Protein AF-A4U146-F1 (afdb_monomer_lite)

pLDDT: mean 79.11, std 20.31, range [41.47, 98.31]

Structure (mmCIF, N/CA/C/O backbone):
data_AF-A4U146-F1
#
_entry.id   AF-A4U146-F1
#
loop_
_atom_site.group_PDB
_atom_site.id
_atom_site.type_symbol
_atom_site.label_atom_id
_atom_site.label_alt_id
_atom_site.label_comp_id
_atom_site.label_asym_id
_atom_site.label_entity_id
_atom_site.label_seq_id
_atom_site.pdbx_PDB_ins_code
_atom_site.Cartn_x
_atom_site.Cartn_y
_atom_site.Cartn_z
_atom_site.occupancy
_atom_site.B_iso_or_equiv
_atom_site.auth_seq_id
_atom_site.auth_comp_id
_atom_site.auth_asym_id
_atom_site.auth_atom_id
_atom_site.pdbx_PDB_model_num
ATOM 1 N N . MET A 1 1 ? 47.524 29.743 -41.876 1.00 41.47 1 MET A N 1
ATOM 2 C CA . MET A 1 1 ? 47.162 28.334 -41.616 1.00 41.47 1 MET A CA 1
ATOM 3 C C . MET A 1 1 ? 46.418 28.286 -40.288 1.00 41.47 1 MET A C 1
ATOM 5 O O . MET A 1 1 ? 47.054 28.475 -39.262 1.00 41.47 1 MET A O 1
ATOM 9 N N . LEU A 1 2 ? 45.086 28.163 -40.306 1.00 48.53 2 LEU A N 1
ATOM 10 C CA . LEU A 1 2 ? 44.277 27.965 -39.094 1.00 48.53 2 LEU A CA 1
ATOM 11 C C . LEU A 1 2 ? 44.118 26.456 -38.833 1.00 48.53 2 LEU A C 1
ATOM 13 O O . LEU A 1 2 ? 43.931 25.716 -39.801 1.00 48.53 2 LEU A O 1
ATOM 17 N N . PRO A 1 3 ? 44.160 25.986 -37.574 1.00 54.03 3 PRO A N 1
ATOM 18 C CA . PRO A 1 3 ? 43.836 24.602 -37.262 1.00 54.03 3 PRO A CA 1
ATOM 19 C C . PRO A 1 3 ? 42.324 24.343 -37.414 1.00 54.03 3 PRO A C 1
ATOM 21 O O . PRO A 1 3 ? 41.515 25.233 -37.131 1.00 54.03 3 PRO A O 1
ATOM 24 N N . PRO A 1 4 ? 41.931 23.137 -37.860 1.00 52.19 4 PRO A N 1
ATOM 25 C CA . PRO A 1 4 ? 40.539 22.780 -38.074 1.00 52.19 4 PRO A CA 1
ATOM 26 C C . PRO A 1 4 ? 39.803 22.596 -36.745 1.00 52.19 4 PRO A C 1
ATOM 28 O O . PRO A 1 4 ? 40.355 22.139 -35.743 1.00 52.19 4 PRO A O 1
ATOM 31 N N . HIS A 1 5 ? 38.532 22.981 -36.779 1.00 47.22 5 HIS A N 1
ATOM 32 C CA . HIS A 1 5 ? 37.567 22.925 -35.697 1.00 47.22 5 HIS A CA 1
ATOM 33 C C . HIS A 1 5 ? 37.634 21.611 -34.912 1.00 47.22 5 HIS A C 1
ATOM 35 O O . HIS A 1 5 ? 37.475 20.521 -35.458 1.00 47.22 5 HIS A O 1
ATOM 41 N N . ARG A 1 6 ? 37.805 21.747 -33.594 1.00 48.31 6 ARG A N 1
ATOM 42 C CA . ARG A 1 6 ? 37.525 20.705 -32.610 1.00 48.31 6 ARG A CA 1
ATOM 43 C C . ARG A 1 6 ? 36.046 20.346 -32.777 1.00 48.31 6 ARG A C 1
ATOM 45 O O . ARG A 1 6 ? 35.180 21.107 -32.351 1.00 48.31 6 ARG A O 1
ATOM 52 N N . ALA A 1 7 ? 35.765 19.240 -33.461 1.00 51.78 7 ALA A N 1
ATOM 53 C CA . ALA A 1 7 ? 34.444 18.638 -33.479 1.00 51.78 7 ALA A CA 1
ATOM 54 C C . ALA A 1 7 ? 34.079 18.357 -32.020 1.00 51.78 7 ALA A C 1
ATOM 56 O O . ALA A 1 7 ? 34.661 17.482 -31.377 1.00 51.78 7 ALA A O 1
ATOM 57 N N . GLY A 1 8 ? 33.194 19.182 -31.464 1.00 48.41 8 GLY A N 1
ATOM 58 C CA . GLY A 1 8 ? 32.557 18.889 -30.198 1.00 48.41 8 GLY A CA 1
ATOM 59 C C . GLY A 1 8 ? 31.807 17.586 -30.393 1.00 48.41 8 GLY A C 1
ATOM 60 O O . GLY A 1 8 ? 30.792 17.559 -31.084 1.00 48.41 8 GLY A O 1
ATOM 61 N N . ALA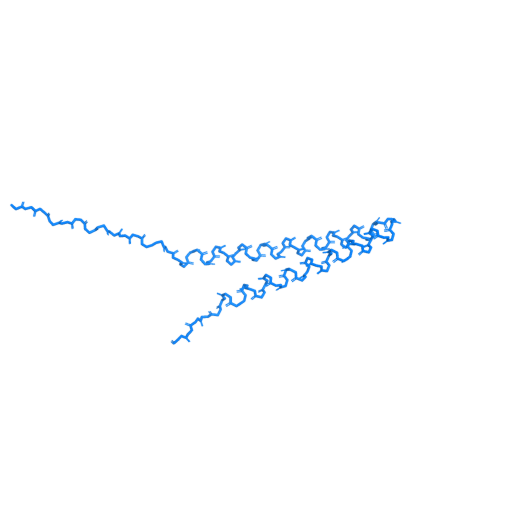 A 1 9 ? 32.340 16.505 -29.831 1.00 54.78 9 ALA A N 1
ATOM 62 C CA . ALA A 1 9 ? 31.561 15.317 -29.566 1.00 54.78 9 ALA A CA 1
ATOM 63 C C . ALA A 1 9 ? 30.415 15.767 -28.656 1.00 54.78 9 ALA A C 1
ATOM 65 O O . ALA A 1 9 ? 30.593 15.962 -27.454 1.00 54.78 9 ALA A O 1
ATOM 66 N N . VAL A 1 10 ? 29.257 16.030 -29.256 1.00 52.88 10 VAL A N 1
ATOM 67 C CA . VAL A 1 10 ? 28.003 16.106 -28.525 1.00 52.88 10 VAL A CA 1
ATOM 68 C C . VAL A 1 10 ? 27.808 14.696 -27.988 1.00 52.88 10 VAL A C 1
ATOM 70 O O . VAL A 1 10 ? 27.429 13.791 -28.727 1.00 52.88 10 VAL A O 1
ATOM 73 N N . LEU A 1 11 ? 28.173 14.496 -26.721 1.00 49.91 11 LEU A N 1
ATOM 74 C CA . LEU A 1 11 ? 27.715 13.371 -25.922 1.00 49.91 11 LEU A CA 1
ATOM 75 C C . LEU A 1 11 ? 26.189 13.459 -25.921 1.00 49.91 11 LEU A C 1
ATOM 77 O O . LEU A 1 11 ? 25.596 14.176 -25.118 1.00 49.91 11 LEU A O 1
ATOM 81 N N . LEU A 1 12 ? 25.559 12.786 -26.884 1.00 52.25 12 LEU A N 1
ATOM 82 C CA . LEU A 1 12 ? 24.170 12.382 -26.753 1.00 52.25 12 LEU A CA 1
ATOM 83 C C . LEU A 1 12 ? 24.086 11.665 -25.400 1.00 52.25 12 LEU A C 1
ATOM 85 O O . LEU A 1 12 ? 24.881 10.747 -25.176 1.00 52.25 12 LEU A O 1
ATOM 89 N N . PRO A 1 13 ? 23.228 12.107 -24.464 1.00 49.88 13 PRO A N 1
ATOM 90 C CA . PRO A 1 13 ? 23.061 11.377 -23.224 1.00 49.88 13 PRO A CA 1
ATOM 91 C C . PRO A 1 13 ? 22.646 9.953 -23.583 1.00 49.88 13 PRO A C 1
ATOM 93 O O . PRO A 1 13 ? 21.759 9.744 -24.410 1.00 49.88 13 PRO A O 1
ATOM 96 N N . ASP A 1 14 ? 23.352 9.000 -22.991 1.00 53.12 14 ASP A N 1
ATOM 97 C CA . ASP A 1 14 ? 23.115 7.572 -23.108 1.00 53.12 14 ASP A CA 1
ATOM 98 C C . ASP A 1 14 ? 21.672 7.274 -22.657 1.00 53.12 14 ASP A C 1
ATOM 100 O O . ASP A 1 14 ? 21.359 7.177 -21.468 1.00 53.12 14 ASP A O 1
ATOM 104 N N . MET A 1 15 ? 20.745 7.247 -23.617 1.00 51.38 15 MET A N 1
ATOM 105 C CA . MET A 1 15 ? 19.323 6.990 -23.370 1.00 51.38 15 MET A CA 1
ATOM 106 C C . MET A 1 15 ? 19.093 5.550 -22.872 1.00 51.38 15 MET A C 1
ATOM 108 O O . MET A 1 15 ? 18.055 5.268 -22.270 1.00 51.38 15 MET A O 1
ATOM 112 N N . GLU A 1 16 ? 20.059 4.646 -23.078 1.00 50.94 16 GLU A N 1
ATOM 113 C CA . GLU A 1 16 ? 20.022 3.265 -22.583 1.00 50.94 16 GLU A CA 1
ATOM 114 C C . GLU A 1 16 ? 20.154 3.197 -21.055 1.00 50.94 16 GLU A C 1
ATOM 116 O O . GLU A 1 16 ? 19.342 2.536 -20.397 1.00 50.94 16 GLU A O 1
ATOM 121 N N . GLY A 1 17 ? 21.081 3.954 -20.456 1.00 54.72 17 GLY A N 1
ATOM 122 C CA . GLY A 1 17 ? 21.220 4.039 -18.997 1.00 54.72 17 GLY A CA 1
ATOM 123 C C . GLY A 1 17 ? 19.978 4.598 -18.283 1.00 54.72 17 GLY A C 1
ATOM 124 O O . GLY A 1 17 ? 19.607 4.131 -17.200 1.00 54.72 17 GLY A O 1
ATOM 125 N N . ALA A 1 18 ? 19.280 5.554 -18.904 1.00 60.12 18 ALA A N 1
ATOM 126 C CA . ALA A 1 18 ? 18.068 6.158 -18.344 1.00 60.12 18 ALA A CA 1
ATOM 127 C C . ALA A 1 18 ? 16.898 5.159 -18.252 1.00 60.12 18 ALA A C 1
ATOM 129 O O . ALA A 1 18 ? 16.164 5.145 -17.257 1.00 60.12 18 ALA A O 1
ATOM 130 N N . ARG A 1 19 ? 16.752 4.276 -19.250 1.00 59.91 19 ARG A N 1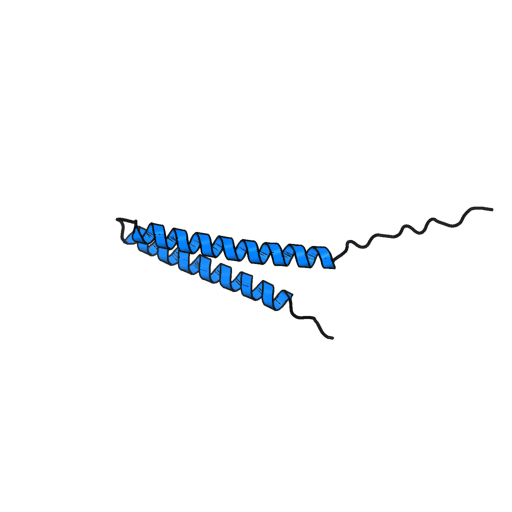
ATOM 131 C CA . ARG A 1 19 ? 15.697 3.250 -19.283 1.00 59.91 19 ARG A CA 1
ATOM 132 C C . ARG A 1 19 ? 15.922 2.178 -18.214 1.00 59.91 19 ARG A C 1
ATOM 134 O O . ARG A 1 19 ? 14.981 1.819 -17.507 1.00 59.91 19 ARG A O 1
ATOM 141 N N . GLY A 1 20 ? 17.169 1.739 -18.019 1.00 63.69 20 GLY A N 1
ATOM 142 C CA . GLY A 1 20 ? 17.531 0.801 -16.947 1.00 63.69 20 GLY A CA 1
ATOM 143 C C . GLY A 1 20 ? 17.273 1.361 -15.540 1.00 63.69 20 GLY A C 1
ATOM 144 O O . GLY A 1 20 ? 16.737 0.664 -14.673 1.00 63.69 20 GLY A O 1
ATOM 145 N N . GLY A 1 21 ? 17.576 2.646 -15.326 1.00 73.25 21 GLY A N 1
ATOM 146 C CA . GLY A 1 21 ? 17.283 3.345 -14.072 1.00 73.25 21 GLY A CA 1
ATOM 147 C C . GLY A 1 21 ? 15.784 3.506 -13.794 1.00 73.25 21 GLY A C 1
ATOM 148 O O . GLY A 1 21 ? 15.357 3.372 -12.646 1.00 73.25 21 GLY A O 1
ATOM 149 N N . ALA A 1 22 ? 14.974 3.751 -14.827 1.00 73.19 22 ALA A N 1
ATOM 150 C CA . ALA A 1 22 ? 13.522 3.876 -14.703 1.00 73.19 22 ALA A CA 1
ATOM 151 C C . ALA A 1 22 ? 12.846 2.538 -14.347 1.00 73.19 22 ALA A C 1
ATOM 153 O O . ALA A 1 22 ? 12.047 2.490 -13.413 1.00 73.19 22 ALA A O 1
ATOM 154 N N . MET A 1 23 ? 13.222 1.437 -15.007 1.00 73.56 23 MET A N 1
ATOM 155 C CA . MET A 1 23 ? 12.690 0.094 -14.710 1.00 73.56 23 MET A CA 1
ATOM 156 C C . MET A 1 23 ? 13.035 -0.359 -13.278 1.00 73.56 23 MET A C 1
ATOM 158 O O . MET A 1 23 ? 12.191 -0.866 -12.538 1.00 73.56 23 MET A O 1
ATOM 162 N N . SER A 1 24 ? 14.257 -0.069 -12.813 1.00 80.19 24 SER A N 1
ATOM 163 C CA . SER A 1 24 ? 14.659 -0.314 -11.417 1.00 80.19 24 SER A CA 1
ATOM 164 C C . SER A 1 24 ? 13.777 0.444 -10.406 1.00 80.19 24 SER A C 1
ATOM 166 O O . SER A 1 24 ? 13.354 -0.113 -9.388 1.00 80.19 24 SER A O 1
ATOM 168 N N . GLN A 1 25 ? 13.423 1.698 -10.710 1.00 86.69 25 GLN A N 1
ATOM 169 C CA . GLN A 1 25 ? 12.531 2.510 -9.875 1.00 86.69 25 GLN A CA 1
ATOM 170 C C . GLN A 1 25 ? 11.078 2.019 -9.887 1.00 86.69 25 GLN A C 1
ATOM 172 O O . GLN A 1 25 ? 10.413 2.084 -8.847 1.00 86.69 25 GLN A O 1
ATOM 177 N N . ILE A 1 26 ? 10.590 1.505 -11.021 1.00 87.81 26 ILE A N 1
ATOM 178 C CA . ILE A 1 26 ? 9.251 0.909 -11.140 1.00 87.81 26 ILE A CA 1
ATOM 179 C C . ILE A 1 26 ? 9.152 -0.326 -10.241 1.00 87.81 26 ILE A C 1
ATOM 181 O O . ILE A 1 26 ? 8.250 -0.400 -9.403 1.00 87.81 26 ILE A O 1
ATOM 185 N N . ARG A 1 27 ? 10.131 -1.239 -10.312 1.00 88.25 27 ARG A N 1
ATOM 186 C CA . ARG A 1 27 ? 10.175 -2.428 -9.444 1.00 88.25 27 ARG A CA 1
ATOM 187 C C . ARG A 1 27 ? 10.243 -2.077 -7.960 1.00 88.25 27 ARG A C 1
ATOM 189 O O . ARG A 1 27 ? 9.491 -2.637 -7.162 1.00 88.25 27 ARG A O 1
ATOM 196 N N . ALA A 1 28 ? 11.095 -1.122 -7.585 1.00 90.69 28 ALA A N 1
ATOM 197 C CA . ALA A 1 28 ? 11.188 -0.658 -6.201 1.00 90.69 28 ALA A CA 1
ATOM 198 C C . ALA A 1 28 ? 9.869 -0.035 -5.709 1.00 90.69 28 ALA A C 1
ATOM 200 O O . ALA A 1 28 ? 9.480 -0.214 -4.555 1.00 90.69 28 ALA A O 1
ATOM 201 N N . SER A 1 29 ? 9.157 0.683 -6.580 1.00 92.62 29 SER A N 1
ATOM 202 C CA . SER A 1 29 ? 7.857 1.274 -6.252 1.00 92.62 29 SER A CA 1
ATOM 203 C C . SER A 1 29 ? 6.771 0.215 -6.085 1.00 92.62 29 SER A C 1
ATOM 205 O O . SER A 1 29 ? 6.058 0.253 -5.085 1.00 92.62 29 SER A O 1
ATOM 207 N N . ALA A 1 30 ? 6.703 -0.778 -6.975 1.00 93.69 30 ALA A N 1
ATOM 208 C CA . ALA A 1 30 ? 5.774 -1.900 -6.845 1.00 93.69 30 ALA A CA 1
ATOM 209 C C . ALA A 1 30 ? 6.000 -2.692 -5.542 1.00 93.69 30 ALA A C 1
ATOM 211 O O . ALA A 1 30 ? 5.041 -3.048 -4.860 1.00 93.69 30 ALA A O 1
ATOM 212 N N . ALA A 1 31 ? 7.259 -2.910 -5.146 1.00 94.44 31 ALA A N 1
ATOM 213 C CA . ALA A 1 31 ? 7.589 -3.567 -3.880 1.00 94.44 31 ALA A CA 1
ATOM 214 C C . ALA A 1 31 ? 7.100 -2.769 -2.657 1.00 94.44 31 ALA A C 1
ATOM 216 O O . ALA A 1 31 ? 6.489 -3.339 -1.756 1.00 94.44 31 ALA A O 1
ATOM 217 N N . ARG A 1 32 ? 7.294 -1.442 -2.649 1.00 97.06 32 ARG A N 1
ATOM 218 C CA . ARG A 1 32 ? 6.802 -0.565 -1.569 1.00 97.06 32 ARG A CA 1
ATOM 219 C C . ARG A 1 32 ? 5.278 -0.563 -1.447 1.00 97.06 32 ARG A C 1
ATOM 221 O O . ARG A 1 32 ? 4.763 -0.444 -0.339 1.00 97.06 32 ARG A O 1
ATOM 228 N N . LEU A 1 33 ? 4.555 -0.662 -2.562 1.00 97.62 33 LEU A N 1
ATOM 229 C CA . LEU A 1 33 ? 3.092 -0.744 -2.544 1.00 97.62 33 LEU A CA 1
ATOM 230 C C . LEU A 1 33 ? 2.615 -2.062 -1.925 1.00 97.62 33 LEU A C 1
ATOM 232 O O . LEU A 1 33 ? 1.747 -2.034 -1.058 1.00 97.62 33 LEU A O 1
ATOM 236 N N . ARG A 1 34 ? 3.249 -3.190 -2.266 1.00 97.50 34 ARG A N 1
ATOM 237 C CA . ARG A 1 34 ? 2.960 -4.489 -1.631 1.00 97.50 34 ARG A CA 1
ATOM 238 C C . ARG A 1 34 ? 3.241 -4.473 -0.128 1.00 97.50 34 ARG A C 1
ATOM 240 O O . ARG A 1 34 ? 2.415 -4.929 0.651 1.00 97.50 34 ARG A O 1
ATOM 247 N N . GLU A 1 35 ? 4.359 -3.877 0.292 1.00 97.75 35 GLU A N 1
ATOM 248 C CA . GLU A 1 35 ? 4.679 -3.714 1.719 1.00 97.75 35 GLU A CA 1
ATOM 249 C C . GLU A 1 35 ? 3.601 -2.890 2.449 1.00 97.75 35 GLU A C 1
ATOM 251 O O . GLU A 1 35 ? 3.203 -3.212 3.569 1.00 97.75 35 GLU A O 1
ATOM 256 N N . ARG A 1 36 ? 3.090 -1.826 1.816 1.00 97.94 36 ARG A N 1
ATOM 257 C CA . ARG A 1 36 ? 1.984 -1.031 2.371 1.00 97.94 36 ARG A CA 1
ATOM 258 C C . ARG A 1 36 ? 0.691 -1.834 2.450 1.00 97.94 36 ARG A C 1
ATOM 260 O O . ARG A 1 36 ? 0.023 -1.757 3.476 1.00 97.94 36 ARG A O 1
ATOM 267 N N . ALA A 1 37 ? 0.363 -2.614 1.421 1.00 98.25 37 ALA A N 1
ATOM 268 C CA . ALA A 1 37 ? -0.801 -3.494 1.433 1.00 98.25 37 ALA A CA 1
ATOM 269 C C . ALA A 1 37 ? -0.734 -4.495 2.596 1.00 98.25 37 ALA A C 1
ATOM 271 O O . ALA A 1 37 ? -1.711 -4.674 3.322 1.00 98.25 37 ALA A O 1
ATOM 272 N N . GLU A 1 38 ? 0.432 -5.097 2.827 1.00 98.19 38 GLU A N 1
ATOM 273 C CA . GLU A 1 38 ? 0.647 -6.035 3.928 1.00 98.19 38 GLU A CA 1
ATOM 274 C C . GLU A 1 38 ? 0.487 -5.362 5.300 1.00 98.19 38 GLU A C 1
ATOM 276 O O . GLU A 1 38 ? -0.237 -5.878 6.154 1.00 98.19 38 GLU A O 1
ATOM 281 N N . LYS A 1 39 ? 1.042 -4.156 5.485 1.00 98.12 39 LYS A N 1
ATOM 282 C CA . LYS A 1 39 ? 0.835 -3.354 6.706 1.00 98.12 39 LYS A CA 1
ATOM 283 C C . LYS A 1 39 ? -0.630 -2.986 6.924 1.00 98.12 39 LYS A C 1
ATOM 285 O O . LYS A 1 39 ? -1.121 -3.080 8.043 1.00 98.12 39 LYS A O 1
ATOM 290 N N . CYS A 1 40 ? -1.354 -2.608 5.871 1.00 97.94 40 CYS A N 1
ATOM 291 C CA . CYS A 1 40 ? -2.787 -2.334 5.960 1.00 97.94 40 CYS A CA 1
ATOM 292 C C . CYS A 1 40 ? -3.568 -3.571 6.422 1.00 97.94 40 CYS A C 1
ATOM 294 O O . CYS A 1 40 ? -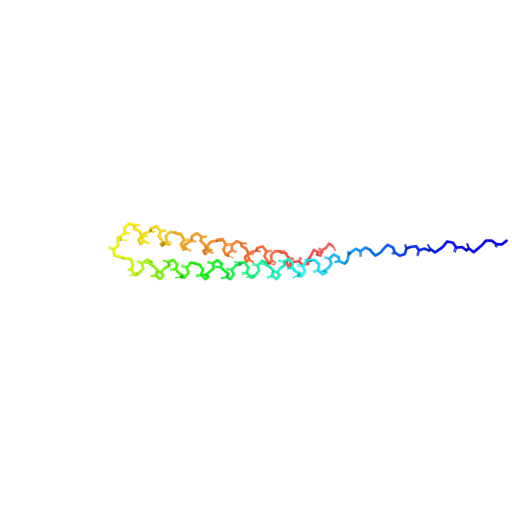4.385 -3.465 7.333 1.00 97.94 40 CYS A O 1
ATOM 296 N N . ARG A 1 41 ? -3.270 -4.757 5.873 1.00 97.69 41 ARG A N 1
ATOM 297 C CA . ARG A 1 41 ? -3.884 -6.023 6.315 1.00 97.69 41 ARG A CA 1
ATOM 298 C C . ARG A 1 41 ? -3.522 -6.361 7.761 1.00 97.69 41 ARG A C 1
ATOM 300 O O . ARG A 1 41 ? -4.375 -6.854 8.494 1.00 97.69 41 ARG A O 1
ATOM 307 N N . GLN A 1 42 ? -2.285 -6.099 8.179 1.00 98.12 42 GLN A N 1
ATOM 308 C CA . GLN A 1 42 ? -1.868 -6.278 9.569 1.00 98.12 42 GLN A CA 1
ATOM 309 C C . GLN A 1 42 ? -2.682 -5.373 10.502 1.00 98.12 42 GLN A C 1
ATOM 311 O O . GLN A 1 42 ? -3.324 -5.865 11.428 1.00 98.12 42 GLN A O 1
ATOM 316 N N . PHE A 1 43 ? -2.734 -4.071 10.219 1.00 96.94 43 PHE A N 1
ATOM 317 C CA . PHE A 1 43 ? -3.495 -3.120 11.028 1.00 96.94 43 PHE A CA 1
ATOM 318 C C . PHE A 1 43 ? -4.999 -3.404 11.015 1.00 96.94 43 PHE A C 1
ATOM 320 O O . PHE A 1 43 ? -5.659 -3.194 12.027 1.00 96.94 43 PHE A O 1
ATOM 327 N N . ALA A 1 44 ? -5.549 -3.926 9.915 1.00 96.88 44 ALA A N 1
ATOM 328 C CA . ALA A 1 44 ? -6.946 -4.344 9.860 1.00 96.88 44 ALA A CA 1
ATOM 329 C C . ALA A 1 44 ? -7.241 -5.480 10.852 1.00 96.88 44 ALA A C 1
ATOM 331 O O . ALA A 1 44 ? -8.251 -5.434 11.548 1.00 96.88 44 ALA A O 1
ATOM 332 N N . ARG A 1 45 ? -6.335 -6.462 10.964 1.00 95.75 45 ARG A N 1
ATOM 333 C CA . ARG A 1 45 ? -6.454 -7.580 11.919 1.00 95.75 45 ARG A CA 1
ATOM 334 C C . ARG A 1 45 ? -6.298 -7.139 13.371 1.00 95.75 45 ARG A C 1
ATOM 336 O O . ARG A 1 45 ? -6.920 -7.722 14.251 1.00 95.75 45 ARG A O 1
ATOM 343 N N . GLU A 1 46 ? -5.457 -6.139 13.613 1.00 96.81 46 GLU A N 1
ATOM 344 C CA . GLU A 1 46 ? -5.216 -5.575 14.946 1.00 96.81 46 GLU A CA 1
ATOM 345 C C . GLU A 1 46 ? -6.282 -4.535 15.346 1.00 96.81 46 GLU A C 1
ATOM 347 O O . GLU A 1 46 ? -6.397 -4.173 16.518 1.00 96.81 46 GLU A O 1
ATOM 352 N N . SER A 1 47 ? -7.087 -4.057 14.392 1.00 92.00 47 SER A N 1
ATOM 353 C CA . SER A 1 47 ? -8.117 -3.048 14.629 1.00 92.00 47 SER A CA 1
ATOM 354 C C . SER A 1 47 ? -9.291 -3.613 15.429 1.00 92.00 47 SER A C 1
ATOM 356 O O . SER A 1 47 ? -9.970 -4.548 15.013 1.00 92.00 47 SER A O 1
ATOM 358 N N . ALA A 1 48 ? -9.617 -2.952 16.540 1.00 90.31 48 ALA A N 1
ATOM 359 C CA . ALA A 1 48 ? -10.833 -3.225 17.307 1.00 90.31 48 ALA A CA 1
ATOM 360 C C . ALA A 1 48 ? -12.110 -2.685 16.631 1.00 90.31 48 ALA A C 1
ATOM 362 O O . ALA A 1 48 ? -13.221 -3.050 17.013 1.00 90.31 48 ALA A O 1
ATOM 363 N N . SER A 1 49 ? -11.970 -1.796 15.640 1.00 96.25 49 SER A N 1
ATOM 364 C CA . SER A 1 49 ? -13.091 -1.214 14.902 1.00 96.25 49 SER A CA 1
ATOM 365 C C . SER A 1 49 ? -13.253 -1.900 13.556 1.00 96.25 49 SER A C 1
ATOM 367 O O . SER A 1 49 ? -12.372 -1.818 12.695 1.00 96.25 49 SER A O 1
ATOM 369 N N . HIS A 1 50 ? -14.416 -2.521 13.359 1.00 92.62 50 HIS A N 1
ATOM 370 C CA . HIS A 1 50 ? -14.753 -3.196 12.110 1.00 92.62 50 HIS A CA 1
ATOM 371 C C . HIS A 1 50 ? -14.767 -2.234 10.912 1.00 92.62 50 HIS A C 1
ATOM 373 O O . HIS A 1 50 ? -14.249 -2.571 9.857 1.00 92.62 50 HIS A O 1
ATOM 379 N N . GLY A 1 51 ? -15.271 -1.006 11.084 1.00 96.31 51 GLY A N 1
ATOM 380 C CA . GLY A 1 51 ? -15.273 -0.009 10.006 1.00 96.31 51 GLY A CA 1
ATOM 381 C C . GLY A 1 51 ? -13.860 0.380 9.559 1.00 96.31 51 GLY A C 1
ATOM 382 O O . GLY A 1 51 ? -13.583 0.438 8.367 1.00 96.31 51 GLY A O 1
ATOM 383 N N . ILE A 1 52 ? -12.942 0.571 10.514 1.00 95.69 52 ILE A N 1
ATOM 384 C CA . ILE A 1 52 ? -11.536 0.883 10.210 1.00 95.69 52 ILE A CA 1
ATOM 385 C C . ILE A 1 52 ? -10.846 -0.320 9.555 1.00 95.69 52 ILE A C 1
ATOM 387 O O . ILE A 1 52 ? -10.086 -0.140 8.608 1.00 95.69 52 ILE A O 1
ATOM 391 N N . ALA A 1 53 ? -11.129 -1.540 10.024 1.00 96.94 53 ALA A N 1
ATOM 392 C 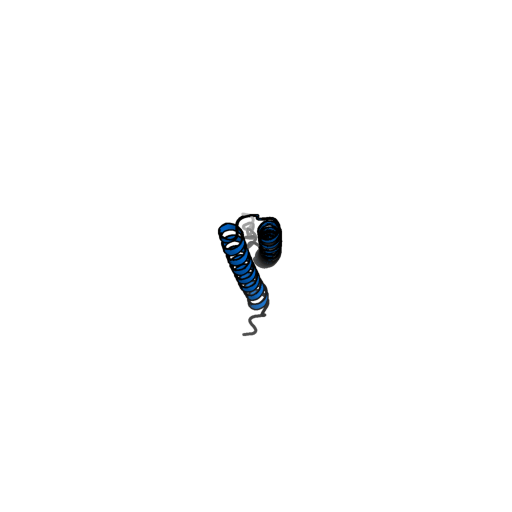CA . ALA A 1 53 ? -10.574 -2.757 9.439 1.00 96.94 53 ALA A CA 1
ATOM 393 C C . ALA A 1 53 ? -10.973 -2.906 7.962 1.00 96.94 53 ALA A C 1
ATOM 395 O O . ALA A 1 53 ? -10.110 -3.137 7.119 1.00 96.94 53 ALA A O 1
ATOM 396 N N . THR A 1 54 ? -12.247 -2.678 7.635 1.00 97.75 54 THR A N 1
ATOM 397 C CA . THR A 1 54 ? -12.755 -2.739 6.258 1.00 97.75 54 THR A CA 1
ATOM 398 C C . THR A 1 54 ? -12.096 -1.702 5.345 1.00 97.75 54 THR A C 1
ATOM 400 O O . THR A 1 54 ? -11.695 -2.033 4.229 1.00 97.75 54 THR A O 1
ATOM 403 N N . GLU A 1 55 ? -11.929 -0.458 5.805 1.00 98.19 55 GLU A N 1
ATOM 404 C CA . GLU A 1 55 ? -11.248 0.575 5.009 1.00 98.19 55 GLU A CA 1
ATOM 405 C C . GLU A 1 55 ? -9.762 0.249 4.791 1.00 98.19 55 GLU A C 1
ATOM 407 O O . GLU A 1 55 ? -9.231 0.456 3.700 1.00 98.19 55 GLU A O 1
ATOM 412 N N . LEU A 1 56 ? -9.089 -0.323 5.794 1.00 98.19 56 LEU A N 1
ATOM 413 C CA . LEU A 1 56 ? -7.706 -0.784 5.661 1.00 98.19 56 LEU A CA 1
ATOM 414 C C . LEU A 1 56 ? -7.578 -1.958 4.681 1.00 98.19 56 LEU A C 1
ATOM 416 O O . LEU A 1 56 ? -6.645 -1.979 3.878 1.00 98.19 56 LEU A O 1
ATOM 420 N N . GLU A 1 57 ? -8.508 -2.914 4.699 1.00 97.94 57 GLU A N 1
ATOM 421 C CA . GLU A 1 57 ? -8.533 -4.007 3.721 1.00 97.94 57 GLU A CA 1
ATOM 422 C C . GLU A 1 57 ? -8.764 -3.495 2.299 1.00 97.94 57 GLU A C 1
ATOM 424 O O . GLU A 1 57 ? -8.073 -3.928 1.373 1.00 97.94 57 GLU A O 1
ATOM 429 N N . ARG A 1 58 ? -9.673 -2.531 2.119 1.00 98.25 58 ARG A N 1
ATOM 430 C CA . ARG A 1 58 ? -9.896 -1.882 0.824 1.00 98.25 58 ARG A CA 1
ATOM 431 C C . ARG A 1 58 ? -8.632 -1.183 0.326 1.00 98.25 58 ARG A C 1
ATOM 433 O O . ARG A 1 58 ? -8.225 -1.402 -0.811 1.00 98.25 58 ARG A O 1
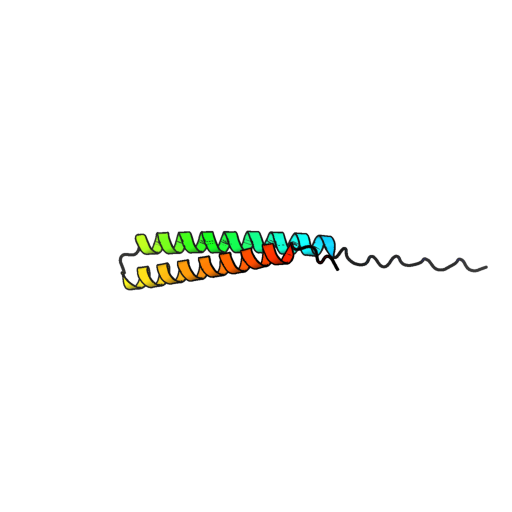ATOM 440 N N . LEU A 1 59 ? -7.971 -0.415 1.193 1.00 98.06 59 LEU A N 1
ATOM 441 C CA . LEU A 1 59 ? -6.724 0.267 0.853 1.00 98.06 59 LEU A CA 1
ATOM 442 C C . LEU A 1 59 ? -5.607 -0.723 0.485 1.00 98.06 59 LEU A C 1
ATOM 444 O O . LEU A 1 5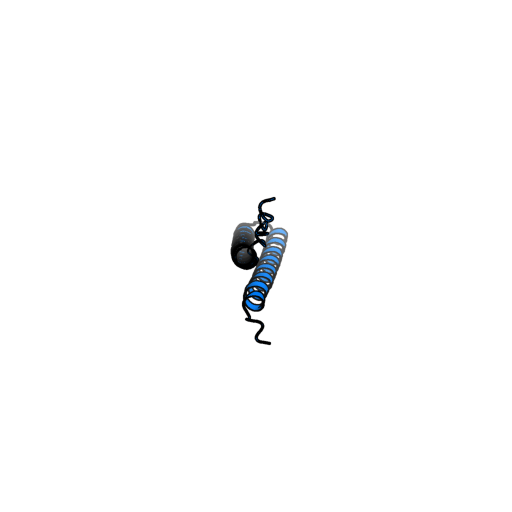9 ? -4.822 -0.464 -0.426 1.00 98.06 59 LEU A O 1
ATOM 448 N N . ALA A 1 60 ? -5.545 -1.878 1.153 1.00 98.19 60 ALA A N 1
ATOM 449 C CA . ALA A 1 60 ? -4.599 -2.931 0.802 1.00 98.19 60 ALA A CA 1
ATOM 450 C C . ALA A 1 60 ? -4.840 -3.483 -0.610 1.00 98.19 60 ALA A C 1
ATOM 452 O O . ALA A 1 60 ? -3.886 -3.694 -1.357 1.00 98.19 60 ALA A O 1
ATOM 453 N N . VAL A 1 61 ? -6.105 -3.690 -0.988 1.00 98.25 61 VAL A N 1
ATOM 454 C CA . VAL A 1 61 ? -6.471 -4.132 -2.341 1.00 98.25 61 VAL A CA 1
ATOM 455 C C . VAL A 1 61 ? -6.071 -3.090 -3.385 1.00 98.25 61 VAL A C 1
ATOM 457 O O . VAL A 1 61 ? -5.501 -3.461 -4.411 1.00 98.25 61 VAL A O 1
ATOM 460 N N . ASP A 1 62 ? -6.312 -1.805 -3.124 1.00 98.31 62 ASP A N 1
ATOM 461 C CA . ASP A 1 62 ? -5.934 -0.724 -4.042 1.00 98.31 62 ASP A CA 1
ATOM 462 C C . ASP A 1 62 ? -4.410 -0.687 -4.262 1.00 98.31 62 ASP A C 1
ATOM 464 O O . ASP A 1 62 ? -3.941 -0.634 -5.402 1.00 98.31 62 ASP A O 1
ATOM 468 N N . TYR A 1 63 ? -3.620 -0.827 -3.191 1.00 97.75 63 TYR A N 1
ATOM 469 C CA . TYR A 1 63 ? -2.162 -0.907 -3.300 1.00 97.75 63 TYR A CA 1
ATOM 470 C C . TYR A 1 63 ? -1.671 -2.130 -4.084 1.00 97.75 63 TYR A C 1
ATOM 472 O O . TYR A 1 63 ? -0.731 -2.003 -4.874 1.00 97.75 63 TYR A O 1
ATOM 480 N N . ASP A 1 64 ? -2.296 -3.297 -3.916 1.00 97.50 64 ASP A N 1
ATOM 481 C CA . ASP A 1 64 ? -1.950 -4.488 -4.699 1.00 97.50 64 ASP A CA 1
ATOM 482 C C . ASP A 1 64 ? -2.270 -4.307 -6.189 1.00 97.50 64 ASP A C 1
ATOM 484 O O . ASP A 1 64 ? -1.481 -4.715 -7.049 1.00 97.50 64 ASP A O 1
ATOM 488 N N . GLN A 1 65 ? -3.389 -3.652 -6.513 1.00 97.44 65 GLN A N 1
ATOM 489 C CA . GLN A 1 65 ? -3.739 -3.323 -7.895 1.00 97.44 65 GLN A CA 1
ATOM 490 C C . GLN A 1 65 ? -2.731 -2.357 -8.517 1.00 97.44 65 GLN A C 1
ATOM 492 O O . GLN A 1 65 ? -2.285 -2.582 -9.643 1.00 97.44 65 GLN A O 1
ATOM 497 N N . ASP A 1 66 ? -2.330 -1.312 -7.796 1.00 96.12 66 ASP A N 1
ATOM 498 C CA . ASP A 1 66 ? -1.328 -0.363 -8.284 1.00 96.12 66 ASP A CA 1
ATOM 499 C C . ASP A 1 66 ? 0.045 -1.023 -8.458 1.00 96.12 66 ASP A C 1
ATOM 501 O O . ASP A 1 66 ? 0.725 -0.791 -9.461 1.00 96.12 66 ASP A O 1
ATOM 505 N N . ALA A 1 67 ? 0.433 -1.921 -7.548 1.00 94.31 67 ALA A N 1
ATOM 506 C CA . ALA A 1 67 ? 1.649 -2.715 -7.697 1.00 94.31 67 ALA A CA 1
ATOM 507 C C . ALA A 1 67 ? 1.600 -3.619 -8.941 1.00 94.31 67 ALA A C 1
ATOM 509 O O . ALA A 1 67 ? 2.606 -3.758 -9.640 1.00 94.31 67 ALA A O 1
ATOM 510 N N . ALA A 1 68 ? 0.444 -4.224 -9.232 1.00 93.44 68 ALA A N 1
ATOM 511 C CA . ALA A 1 68 ? 0.244 -5.045 -10.423 1.00 93.44 68 ALA A CA 1
ATOM 512 C C . ALA A 1 68 ? 0.300 -4.211 -11.713 1.00 93.44 68 ALA A C 1
ATOM 514 O O . ALA A 1 68 ? 0.959 -4.619 -12.669 1.00 93.44 68 ALA A O 1
ATOM 515 N N . ARG A 1 69 ? -0.313 -3.020 -11.724 1.00 92.75 69 ARG A N 1
ATOM 516 C CA . ARG A 1 69 ? -0.233 -2.075 -12.852 1.00 92.75 69 ARG A CA 1
ATOM 517 C C . ARG A 1 69 ? 1.210 -1.653 -13.122 1.00 92.75 69 ARG A C 1
ATOM 519 O O . ARG A 1 69 ? 1.648 -1.698 -14.266 1.00 92.75 69 ARG A O 1
ATOM 526 N N . LEU A 1 70 ? 1.971 -1.306 -12.082 1.00 89.69 70 LEU A N 1
ATOM 527 C CA . LEU A 1 70 ? 3.389 -0.960 -12.227 1.00 89.69 70 LEU A CA 1
ATOM 528 C C . LEU A 1 70 ? 4.227 -2.135 -12.746 1.00 89.69 70 LEU A C 1
ATOM 530 O O . LEU A 1 70 ? 5.089 -1.937 -13.597 1.00 89.69 70 LEU A O 1
ATOM 534 N N . ALA A 1 71 ? 3.963 -3.356 -12.277 1.00 86.81 71 ALA A N 1
ATOM 535 C CA . ALA A 1 71 ? 4.654 -4.544 -12.772 1.00 86.81 71 ALA A CA 1
ATOM 536 C C . ALA A 1 71 ? 4.338 -4.835 -14.251 1.00 86.81 71 ALA A C 1
ATOM 538 O O . ALA A 1 71 ? 5.229 -5.247 -14.988 1.00 86.81 71 ALA A O 1
ATOM 539 N N . ALA A 1 72 ? 3.105 -4.584 -14.703 1.00 86.00 72 ALA A N 1
ATOM 540 C CA . ALA A 1 72 ? 2.744 -4.704 -16.116 1.00 86.00 72 ALA A CA 1
ATOM 541 C C . ALA A 1 72 ? 3.507 -3.691 -16.990 1.00 86.00 72 ALA A C 1
ATOM 543 O O . ALA A 1 72 ? 4.023 -4.058 -18.040 1.00 86.00 72 ALA A O 1
ATOM 544 N N . VAL A 1 73 ? 3.675 -2.451 -16.513 1.00 81.94 73 VAL A N 1
ATOM 545 C CA . VAL A 1 73 ? 4.474 -1.425 -17.210 1.00 81.94 73 VAL A CA 1
ATOM 546 C C . VAL A 1 73 ? 5.957 -1.817 -17.313 1.00 81.94 73 VAL A C 1
ATOM 548 O O . VAL A 1 73 ? 6.572 -1.561 -18.347 1.00 81.94 73 VAL A O 1
ATOM 551 N N . ASP A 1 74 ? 6.536 -2.460 -16.287 1.00 78.38 74 ASP A N 1
ATOM 552 C CA . ASP A 1 74 ? 7.916 -2.996 -16.342 1.00 78.38 74 ASP A CA 1
ATOM 553 C C . ASP A 1 74 ? 8.058 -4.052 -17.456 1.00 78.38 74 ASP A C 1
ATOM 555 O O . ASP A 1 74 ? 9.022 -4.040 -18.225 1.00 78.38 74 ASP A O 1
ATOM 559 N N . MET A 1 75 ? 7.064 -4.937 -17.594 1.00 66.94 75 MET A N 1
ATOM 560 C CA . MET A 1 75 ? 7.056 -6.003 -18.603 1.00 66.94 75 MET A CA 1
ATOM 561 C C . MET A 1 75 ? 6.880 -5.461 -20.029 1.00 66.94 75 MET A C 1
ATOM 563 O O . MET A 1 75 ? 7.636 -5.848 -20.923 1.00 66.94 75 MET A O 1
ATOM 567 N N . ASP A 1 76 ? 5.953 -4.523 -20.241 1.00 66.94 76 ASP A N 1
ATOM 568 C CA . ASP A 1 76 ? 5.717 -3.905 -21.555 1.00 66.94 76 ASP A CA 1
ATOM 569 C C . ASP A 1 76 ? 6.904 -3.030 -21.991 1.00 66.94 76 ASP A C 1
ATOM 571 O O . ASP A 1 76 ? 7.306 -3.031 -23.155 1.00 66.94 76 ASP A O 1
ATOM 575 N N . GLY A 1 77 ? 7.547 -2.344 -21.040 1.00 58.44 77 GLY A N 1
ATOM 576 C CA . GLY A 1 77 ? 8.767 -1.570 -21.268 1.00 58.44 77 GLY A CA 1
ATOM 577 C C . GLY A 1 77 ? 9.995 -2.415 -21.630 1.00 58.44 77 GLY A C 1
ATOM 578 O O . GLY A 1 77 ? 10.994 -1.846 -22.079 1.00 58.44 77 GLY A O 1
ATOM 579 N N . THR A 1 78 ? 9.927 -3.740 -21.469 1.00 55.84 78 THR A N 1
ATOM 580 C CA . THR A 1 78 ? 11.008 -4.695 -21.765 1.00 55.84 78 THR A CA 1
ATOM 581 C C . THR A 1 78 ? 10.842 -5.374 -23.133 1.00 55.84 78 THR A C 1
ATOM 583 O O . THR A 1 78 ? 11.772 -6.033 -23.598 1.00 55.84 78 THR A O 1
ATOM 586 N N . GLN A 1 79 ? 9.709 -5.203 -23.830 1.00 51.06 79 GLN A N 1
ATOM 587 C CA . GLN A 1 79 ? 9.574 -5.747 -25.183 1.00 51.06 79 GLN A CA 1
ATOM 588 C C . GLN A 1 79 ? 10.528 -5.018 -26.152 1.00 51.06 79 GLN A C 1
ATOM 590 O O . GLN A 1 79 ? 10.454 -3.789 -26.278 1.00 51.06 79 GLN A O 1
ATOM 595 N N . PRO A 1 80 ? 11.438 -5.732 -26.846 1.00 46.53 80 PRO A N 1
ATOM 596 C CA . PRO A 1 80 ? 12.214 -5.135 -27.916 1.00 46.53 80 PRO A CA 1
ATOM 597 C C . PRO A 1 80 ? 11.240 -4.780 -29.037 1.00 46.53 80 PRO A C 1
ATOM 599 O O . PRO A 1 80 ? 10.547 -5.645 -29.568 1.00 46.53 80 PRO A O 1
ATOM 602 N N . THR A 1 81 ? 11.176 -3.502 -29.397 1.00 51.28 81 THR A N 1
ATOM 603 C CA . THR A 1 81 ? 10.537 -3.064 -30.637 1.00 51.28 81 THR A CA 1
ATOM 604 C C . THR A 1 81 ? 11.374 -3.593 -31.799 1.00 51.28 81 THR A C 1
ATOM 606 O O . THR A 1 81 ? 12.268 -2.909 -32.290 1.00 51.28 81 THR A O 1
ATOM 609 N N . THR A 1 82 ? 11.156 -4.847 -32.185 1.00 48.97 82 THR A N 1
ATOM 610 C CA . THR A 1 82 ? 11.608 -5.372 -33.471 1.00 48.97 82 THR A CA 1
ATOM 611 C C . THR A 1 82 ? 10.687 -4.790 -34.537 1.00 48.97 82 THR A C 1
ATOM 613 O O . THR A 1 82 ? 9.577 -5.289 -34.727 1.00 48.97 82 THR A O 1
ATOM 616 N N . SER A 1 83 ? 11.129 -3.696 -35.157 1.00 42.47 83 SER A N 1
ATOM 617 C CA . SER A 1 83 ? 10.657 -3.269 -36.479 1.00 42.47 83 SER A CA 1
ATOM 618 C C . SER A 1 83 ? 11.451 -3.978 -37.566 1.00 42.47 83 SER A C 1
ATOM 620 O O . SER A 1 83 ? 12.655 -4.232 -37.328 1.00 42.47 83 SER A O 1
#

Secondary structure (DSSP, 8-state):
-PPP----------HHHHHHHHHHHHHHHHHHHHHHHHHHHHHHHH-S-HHHHHHHHHHHHHHHHHHHHHHHHHHHTTS----

Foldseek 3Di:
DDDDDDPPPPPPPPVVVVLVVVLVVLLVQLVVLQVQLVVLCVVLVVDPDVVSSVVSNVSSVVSNVSSVVSVVVSVVSPDPPPD

Organism: NCBI:txid55518

Radius of gyration: 23.13 Å; chains: 1; bounding box: 62×36×59 Å

Sequence (83 aa):
MLPPHRAGAVLLPDMEGARGGAMSQIRASAARLRERAEKCRQFARESASHGIATELERLAVDYDQDAARLAAVDMDGTQPTTS